Protein AF-A0AAV6RA86-F1 (afdb_monomer_lite)

Structure (mmCIF, N/CA/C/O backbone):
data_AF-A0AAV6RA86-F1
#
_entry.id   AF-A0AAV6RA86-F1
#
loop_
_atom_site.group_PDB
_atom_site.id
_atom_site.type_symbol
_atom_site.label_atom_id
_atom_site.label_alt_id
_atom_site.label_comp_id
_atom_site.label_asym_id
_atom_site.label_entity_id
_atom_site.label_seq_id
_atom_site.pdbx_PDB_ins_code
_atom_site.Cartn_x
_atom_site.Cartn_y
_atom_site.Cartn_z
_atom_site.occupancy
_atom_site.B_iso_or_equiv
_atom_site.auth_seq_id
_atom_site.auth_comp_id
_atom_site.auth_asym_id
_atom_site.auth_atom_id
_atom_site.pdbx_PDB_model_num
ATOM 1 N N . MET A 1 1 ? -14.742 21.301 41.721 1.00 44.59 1 MET A N 1
ATOM 2 C CA . MET A 1 1 ? -15.493 22.339 40.976 1.00 44.59 1 MET A CA 1
ATOM 3 C C . MET A 1 1 ? -14.476 23.033 40.079 1.00 44.59 1 MET A C 1
ATOM 5 O O . MET A 1 1 ? -13.484 23.477 40.624 1.00 44.59 1 MET A O 1
ATOM 9 N N . ALA A 1 2 ? -14.534 23.089 38.755 1.00 41.31 2 ALA A N 1
ATOM 10 C CA . ALA A 1 2 ? -15.535 22.739 37.761 1.00 41.31 2 ALA A CA 1
ATOM 11 C C . ALA A 1 2 ? -14.796 22.338 36.464 1.00 41.31 2 ALA A C 1
ATOM 13 O O . ALA A 1 2 ? -13.700 22.827 36.205 1.00 41.31 2 ALA A O 1
ATOM 14 N N . ASN A 1 3 ? -15.406 21.464 35.664 1.00 43.41 3 ASN A N 1
ATOM 15 C CA . ASN A 1 3 ? -15.108 21.331 34.235 1.00 43.41 3 ASN A CA 1
ATOM 16 C C . ASN A 1 3 ? -15.961 22.386 33.487 1.00 43.41 3 ASN A C 1
ATOM 18 O O . ASN A 1 3 ? -16.996 22.784 34.037 1.00 43.41 3 ASN A O 1
ATOM 22 N N . PRO A 1 4 ? -15.606 22.827 32.262 1.00 61.69 4 PRO A N 1
ATOM 23 C CA . PRO A 1 4 ? -16.167 22.097 31.126 1.00 61.69 4 PRO A CA 1
ATOM 24 C C . PRO A 1 4 ? -15.340 22.054 29.822 1.00 61.69 4 PRO A C 1
ATOM 26 O O . PRO A 1 4 ? -14.539 22.917 29.475 1.00 61.69 4 PRO A O 1
ATOM 29 N N . THR A 1 5 ? -15.702 21.015 29.079 1.00 50.91 5 THR A N 1
ATOM 30 C CA . THR A 1 5 ? -15.523 20.628 27.678 1.00 50.91 5 THR A CA 1
ATOM 31 C C . THR A 1 5 ? -15.697 21.745 26.636 1.00 50.91 5 THR A C 1
ATOM 33 O O . THR A 1 5 ? -16.601 22.575 26.749 1.00 50.91 5 THR A O 1
ATOM 36 N N . LYS A 1 6 ? -14.966 21.653 25.511 1.00 55.06 6 LYS A N 1
ATOM 37 C CA . LYS A 1 6 ? -15.446 22.178 24.221 1.00 55.06 6 LYS A CA 1
ATOM 38 C C . LYS A 1 6 ? -15.037 21.291 23.039 1.00 55.06 6 LYS A C 1
ATOM 40 O O . LYS A 1 6 ? -13.861 21.065 22.781 1.00 55.06 6 LYS A O 1
ATOM 45 N N . THR A 1 7 ? -16.062 20.828 22.333 1.00 46.53 7 THR A N 1
ATOM 46 C CA . THR A 1 7 ? -16.070 19.989 21.128 1.00 46.53 7 THR A CA 1
ATOM 47 C C . THR A 1 7 ? -16.359 20.864 19.897 1.00 46.53 7 THR A C 1
ATOM 49 O O . THR A 1 7 ? -17.221 21.737 19.981 1.00 46.53 7 THR A O 1
ATOM 52 N N . GLN A 1 8 ? -15.730 20.606 18.743 1.00 46.03 8 GLN A N 1
ATOM 53 C CA . GLN A 1 8 ? -16.221 20.985 17.396 1.00 46.03 8 GLN A CA 1
ATOM 54 C C . GLN A 1 8 ? -15.500 20.097 16.351 1.00 46.03 8 GLN A C 1
ATOM 56 O O . GLN A 1 8 ? -14.279 20.106 16.301 1.00 46.03 8 GLN A O 1
ATOM 61 N N . LYS A 1 9 ? -16.164 19.132 15.684 1.00 43.50 9 LYS A N 1
ATOM 62 C CA . LYS A 1 9 ? -17.002 19.257 14.459 1.00 43.50 9 LYS A CA 1
ATOM 63 C C . LYS A 1 9 ? -16.159 19.853 13.313 1.00 43.50 9 LYS A C 1
ATOM 65 O O . LYS A 1 9 ? -15.819 21.021 13.376 1.00 43.50 9 LYS A O 1
ATOM 70 N N . GLY A 1 10 ? -15.709 19.140 12.282 1.00 40.25 10 GLY A N 1
ATOM 71 C CA . GLY A 1 10 ? -16.359 18.128 11.451 1.00 40.25 10 GLY A CA 1
ATOM 72 C C . GLY A 1 10 ? -16.376 18.667 10.014 1.00 40.25 10 GLY A C 1
ATOM 73 O O . GLY A 1 10 ? -17.013 19.690 9.776 1.00 40.25 10 GLY A O 1
ATOM 74 N N . LYS A 1 11 ? -15.683 18.015 9.072 1.00 45.03 11 LYS A N 1
ATOM 75 C CA . LYS A 1 11 ? -15.877 18.194 7.623 1.00 45.03 11 LYS A CA 1
ATOM 76 C C . LYS A 1 11 ? -15.653 16.853 6.923 1.00 45.03 11 LYS A C 1
ATOM 78 O O . LYS A 1 11 ? -14.526 16.393 6.799 1.00 45.03 11 LYS A O 1
ATOM 83 N N . ASN A 1 12 ? -16.767 16.246 6.524 1.00 44.66 12 ASN A N 1
ATOM 84 C CA . ASN A 1 12 ? -16.838 15.101 5.628 1.00 44.66 12 ASN A CA 1
ATOM 85 C C . ASN A 1 12 ? -16.796 15.615 4.183 1.00 44.66 12 ASN A C 1
ATOM 87 O O . ASN A 1 12 ? -17.629 16.445 3.821 1.00 44.66 12 ASN A O 1
ATOM 91 N N . GLU A 1 13 ? -15.899 15.077 3.361 1.00 51.88 13 GLU A N 1
ATOM 92 C CA . GLU A 1 13 ? -15.995 15.114 1.896 1.00 51.88 13 GLU A CA 1
ATOM 93 C C . GLU A 1 13 ? -15.905 13.675 1.357 1.00 51.88 13 GLU A C 1
ATOM 95 O O . GLU A 1 13 ? -15.077 12.900 1.842 1.00 51.88 13 GLU A O 1
ATOM 100 N N . PRO A 1 14 ? -16.754 13.275 0.390 1.00 62.03 14 PRO A N 1
ATOM 101 C CA . PRO A 1 14 ? -16.719 11.937 -0.193 1.00 62.03 14 PRO A CA 1
ATOM 102 C C . PRO A 1 14 ? -15.710 11.853 -1.357 1.00 62.03 14 PRO A C 1
ATOM 104 O O . PRO A 1 14 ? -15.665 12.766 -2.185 1.00 62.03 14 PRO A O 1
ATOM 107 N N . PRO A 1 15 ? -14.945 10.755 -1.511 1.00 53.09 15 PRO A N 1
ATOM 108 C CA . PRO A 1 15 ? -14.124 10.566 -2.699 1.00 53.09 15 PRO A CA 1
ATOM 109 C C . PRO A 1 15 ? -14.971 10.153 -3.912 1.00 53.09 15 PRO A C 1
ATOM 111 O O . PRO A 1 15 ? -15.773 9.217 -3.878 1.00 53.09 15 PRO A O 1
ATOM 114 N N . SER A 1 16 ? -14.753 10.898 -4.994 1.00 56.94 16 SER A N 1
ATOM 115 C CA . SER A 1 16 ? -15.330 10.726 -6.323 1.00 56.94 16 SER A CA 1
ATOM 116 C C . SER A 1 16 ? -14.968 9.373 -6.948 1.00 56.94 16 SER A C 1
ATOM 118 O O . SER A 1 16 ? -13.837 8.897 -6.847 1.00 56.94 16 SER A O 1
ATOM 120 N N . LYS A 1 17 ? -15.946 8.768 -7.626 1.00 58.31 17 LYS A N 1
ATOM 121 C CA . LYS A 1 17 ? -15.806 7.543 -8.420 1.00 58.31 17 LYS A CA 1
ATOM 122 C C . LYS A 1 17 ? -15.042 7.871 -9.705 1.00 58.31 17 LYS A C 1
ATOM 124 O O . LYS A 1 17 ? -15.555 8.627 -10.525 1.00 58.31 17 LYS A O 1
ATOM 129 N N . GLN A 1 18 ? -13.878 7.261 -9.926 1.00 51.25 18 GLN A N 1
ATOM 130 C CA . GLN A 1 18 ? -13.244 7.251 -11.245 1.00 51.25 18 GLN A CA 1
ATOM 131 C C . GLN A 1 18 ? -12.983 5.815 -11.700 1.00 51.25 18 GLN A C 1
ATOM 133 O O . GLN A 1 18 ? -12.494 4.967 -10.960 1.00 51.25 18 GLN A O 1
ATOM 138 N N . THR A 1 19 ? -13.433 5.564 -12.921 1.00 41.88 19 THR A N 1
ATOM 139 C CA . THR A 1 19 ? -13.670 4.282 -13.574 1.00 41.88 19 THR A CA 1
ATOM 140 C C . THR A 1 19 ? -12.400 3.675 -14.165 1.00 41.88 19 THR A C 1
ATOM 142 O O . THR A 1 19 ? -11.642 4.357 -14.853 1.00 41.88 19 THR A O 1
ATOM 145 N N . ASN A 1 20 ? -12.226 2.370 -13.948 1.00 40.88 20 ASN A N 1
ATOM 146 C CA . ASN A 1 20 ? -11.220 1.529 -14.591 1.00 40.88 20 ASN A CA 1
ATOM 147 C C . ASN A 1 20 ? -11.559 1.315 -16.071 1.00 40.88 20 ASN A C 1
ATOM 149 O O . ASN A 1 20 ? -12.618 0.773 -16.378 1.00 40.88 20 ASN A O 1
ATOM 153 N N . ASN A 1 21 ? -10.628 1.645 -16.967 1.00 46.84 21 ASN A N 1
ATOM 154 C CA . ASN A 1 21 ? -10.645 1.177 -18.351 1.00 46.84 21 ASN A CA 1
ATOM 155 C C . ASN A 1 21 ? -9.540 0.133 -18.533 1.00 46.84 21 ASN A C 1
ATOM 157 O O . ASN A 1 21 ? -8.370 0.460 -18.719 1.00 46.84 21 ASN A O 1
ATOM 161 N N . LEU A 1 22 ? -9.942 -1.136 -18.470 1.00 49.50 22 LEU A N 1
ATOM 162 C CA . LEU A 1 22 ? -9.175 -2.278 -18.955 1.00 49.50 22 LEU A CA 1
ATOM 163 C C . LEU A 1 22 ? -9.191 -2.243 -20.487 1.00 49.50 22 LEU A C 1
ATOM 165 O O . LEU A 1 22 ? -10.258 -2.340 -21.093 1.00 49.50 22 LEU A O 1
ATOM 169 N N . ARG A 1 23 ? -8.023 -2.132 -21.122 1.00 42.88 23 ARG A N 1
ATOM 170 C CA . ARG A 1 23 ? -7.872 -2.406 -22.554 1.00 42.88 23 ARG A CA 1
ATOM 171 C C . ARG A 1 23 ? -6.746 -3.409 -22.744 1.00 42.88 23 ARG A C 1
ATOM 173 O O . ARG A 1 23 ? -5.573 -3.068 -22.639 1.00 42.88 23 ARG A O 1
ATOM 180 N N . GLY A 1 24 ? -7.151 -4.656 -22.967 1.00 45.41 24 GLY A N 1
ATOM 181 C CA . GLY A 1 24 ? -6.294 -5.685 -23.532 1.00 45.41 24 GLY A CA 1
ATOM 182 C C . GLY A 1 24 ? -5.977 -5.400 -24.999 1.00 45.41 24 GLY A C 1
ATOM 183 O O . GLY A 1 24 ? -6.589 -4.520 -25.611 1.00 45.41 24 GLY A O 1
ATOM 184 N N . ASN A 1 25 ? -4.978 -6.137 -25.485 1.00 44.41 25 ASN A N 1
ATOM 185 C CA . ASN A 1 25 ? -4.689 -6.589 -26.855 1.00 44.41 25 ASN A CA 1
ATOM 186 C C . ASN A 1 25 ? -3.156 -6.668 -26.988 1.00 44.41 25 ASN A C 1
ATOM 188 O O . ASN A 1 25 ? -2.473 -5.769 -26.518 1.00 44.41 25 ASN A O 1
ATOM 192 N N . GLU A 1 26 ? -2.487 -7.628 -27.613 1.00 44.66 26 GLU A N 1
ATOM 193 C CA . GLU A 1 26 ? -2.760 -8.919 -28.254 1.00 44.66 26 GLU A CA 1
ATOM 194 C C . GLU A 1 26 ? -1.351 -9.521 -28.503 1.00 44.66 26 GLU A C 1
ATOM 196 O O . GLU A 1 26 ? -0.364 -8.788 -28.593 1.00 44.66 26 GLU A O 1
ATOM 201 N N . ALA A 1 27 ? -1.233 -10.848 -28.585 1.00 51.44 27 ALA A N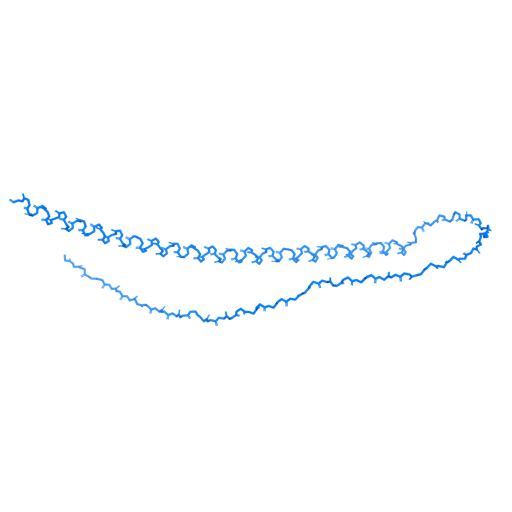 1
ATOM 202 C CA . ALA A 1 27 ? 0.027 -11.558 -28.829 1.00 51.44 27 ALA A CA 1
ATOM 203 C C . ALA A 1 27 ? 0.566 -11.366 -30.272 1.00 51.44 27 ALA A C 1
ATOM 205 O O . ALA A 1 27 ? -0.225 -11.154 -31.195 1.00 51.44 27 ALA A O 1
ATOM 206 N N . PRO A 1 28 ? 1.889 -11.495 -30.513 1.00 58.59 28 PRO A N 1
ATOM 207 C CA . PRO A 1 28 ? 2.468 -11.353 -31.848 1.00 58.59 28 PRO A CA 1
ATOM 208 C C . PRO A 1 28 ? 2.252 -12.604 -32.717 1.00 58.59 28 PRO A C 1
ATOM 210 O O . PRO A 1 28 ? 2.514 -13.734 -32.301 1.00 58.59 28 PRO A O 1
ATOM 213 N N . LYS A 1 29 ? 1.785 -12.385 -33.953 1.00 56.03 29 LYS A N 1
ATOM 214 C CA . LYS A 1 29 ? 1.607 -13.411 -34.991 1.00 56.03 29 LYS A CA 1
ATOM 215 C C . LYS A 1 29 ? 2.947 -13.811 -35.613 1.00 56.03 29 LYS A C 1
ATOM 217 O O . LYS A 1 29 ? 3.739 -12.963 -36.016 1.00 56.03 29 LYS A O 1
ATOM 222 N N . ALA A 1 30 ? 3.137 -15.122 -35.716 1.00 47.88 30 ALA A N 1
ATOM 223 C CA . ALA A 1 30 ? 4.169 -15.792 -36.492 1.00 47.88 30 ALA A CA 1
ATOM 224 C C . ALA A 1 30 ? 4.046 -15.474 -37.988 1.00 47.88 30 ALA A C 1
ATOM 226 O O . ALA A 1 30 ? 2.934 -15.449 -38.506 1.00 47.88 30 ALA A O 1
ATOM 227 N N . ASN A 1 31 ? 5.180 -15.337 -38.679 1.00 50.66 31 ASN A N 1
ATOM 228 C CA . ASN A 1 31 ? 5.247 -15.481 -40.131 1.00 50.66 31 ASN A CA 1
ATOM 229 C C . ASN A 1 31 ? 6.412 -16.403 -40.506 1.00 50.66 31 ASN A C 1
ATOM 231 O O . ASN A 1 31 ? 7.584 -16.038 -40.458 1.00 50.66 31 ASN A O 1
ATOM 235 N N . THR A 1 32 ? 6.029 -17.620 -40.877 1.00 49.81 32 THR A N 1
ATOM 236 C CA . THR A 1 32 ? 6.786 -18.581 -41.675 1.00 49.81 32 THR A CA 1
ATOM 237 C C . THR A 1 32 ? 6.830 -18.088 -43.122 1.00 49.81 32 THR A C 1
ATOM 239 O O . THR A 1 32 ? 5.782 -17.796 -43.691 1.00 49.81 32 THR A O 1
ATOM 242 N N . SER A 1 33 ? 8.012 -18.044 -43.739 1.00 56.34 33 SER A N 1
ATOM 243 C CA . SER A 1 33 ? 8.142 -17.938 -45.196 1.00 56.34 33 SER A CA 1
ATOM 244 C C . SER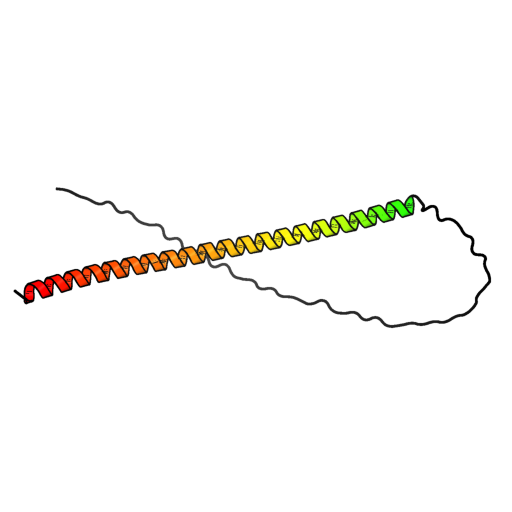 A 1 33 ? 9.115 -18.998 -45.704 1.00 56.34 33 SER A C 1
ATOM 246 O O . SER A 1 33 ? 10.239 -19.119 -45.220 1.00 56.34 33 SER A O 1
ATOM 248 N N . MET A 1 34 ? 8.601 -19.803 -46.629 1.00 47.62 34 MET A N 1
ATOM 249 C CA . MET A 1 34 ? 9.223 -20.931 -47.311 1.00 47.62 34 MET A CA 1
ATOM 250 C C . MET A 1 34 ? 9.838 -20.491 -48.647 1.00 47.62 34 MET A C 1
ATOM 252 O O . MET A 1 34 ? 9.268 -19.642 -49.322 1.00 47.62 34 MET A O 1
ATOM 256 N N . ALA A 1 35 ? 10.863 -21.250 -49.060 1.00 46.94 35 ALA A N 1
ATOM 257 C CA . ALA A 1 35 ? 11.335 -21.466 -50.436 1.00 46.94 35 ALA A CA 1
ATOM 258 C C . ALA A 1 35 ? 12.044 -20.261 -51.108 1.00 46.94 35 ALA A C 1
ATOM 260 O O . ALA A 1 35 ? 11.704 -19.116 -50.871 1.00 46.94 35 ALA A O 1
ATOM 261 N N . THR A 1 36 ? 13.080 -20.426 -51.930 1.00 50.34 36 THR A N 1
ATOM 262 C CA . THR A 1 36 ? 13.367 -21.501 -52.887 1.00 50.34 36 THR A CA 1
ATOM 263 C C . THR A 1 36 ? 14.861 -21.822 -52.987 1.00 50.34 36 THR A C 1
ATOM 265 O O . THR A 1 36 ? 15.746 -21.030 -52.679 1.00 50.34 36 THR A O 1
ATOM 268 N N . ARG A 1 37 ? 15.097 -23.058 -53.420 1.00 48.91 37 ARG A N 1
ATOM 269 C CA . ARG A 1 37 ? 16.362 -23.721 -53.704 1.00 48.91 37 ARG A CA 1
ATOM 270 C C . ARG A 1 37 ? 16.570 -23.610 -55.213 1.00 48.91 37 ARG A C 1
ATOM 272 O O . ARG A 1 37 ? 15.745 -24.152 -55.934 1.00 48.91 37 ARG A O 1
ATOM 279 N N . ASP A 1 38 ? 17.643 -22.971 -55.664 1.00 50.06 38 ASP A N 1
ATOM 280 C CA . ASP A 1 38 ? 18.116 -23.126 -57.038 1.00 50.06 38 ASP A CA 1
ATOM 281 C C . ASP A 1 38 ? 19.604 -23.445 -57.027 1.00 50.06 38 ASP A C 1
ATOM 283 O O . ASP A 1 38 ? 20.442 -22.708 -56.510 1.00 50.06 38 ASP A O 1
ATOM 287 N N . ALA A 1 39 ? 19.889 -24.629 -57.553 1.00 49.97 39 ALA A N 1
ATOM 288 C CA . ALA A 1 39 ? 21.215 -25.112 -57.832 1.00 49.97 39 ALA A CA 1
ATOM 289 C C . ALA A 1 39 ? 21.598 -24.621 -59.225 1.00 49.97 39 ALA A C 1
ATOM 291 O O . ALA A 1 39 ? 20.927 -24.961 -60.198 1.00 49.97 39 ALA A O 1
ATOM 292 N N . ASN A 1 40 ? 22.716 -23.909 -59.342 1.00 55.72 40 ASN A N 1
ATOM 293 C CA . ASN A 1 40 ? 23.509 -24.044 -60.548 1.00 55.72 40 ASN A CA 1
ATOM 294 C C . ASN A 1 40 ? 25.005 -23.967 -60.261 1.00 55.72 40 ASN A C 1
ATOM 296 O O . ASN A 1 40 ? 25.475 -23.349 -59.310 1.00 55.72 40 ASN A O 1
ATOM 300 N N . LYS A 1 41 ? 25.694 -24.741 -61.080 1.00 45.34 41 LYS A N 1
ATOM 301 C CA . LYS A 1 41 ? 27.022 -25.319 -60.962 1.00 45.34 41 LYS A CA 1
ATOM 302 C C . LYS A 1 41 ? 27.982 -24.495 -61.815 1.00 45.34 41 LYS A C 1
ATOM 304 O O . LYS A 1 41 ? 27.638 -24.242 -62.958 1.00 45.34 41 LYS A O 1
ATOM 309 N N . GLU A 1 42 ? 29.153 -24.151 -61.280 1.00 41.22 42 GLU A N 1
ATOM 310 C CA . GLU A 1 42 ? 30.467 -24.217 -61.951 1.00 41.22 42 GLU A CA 1
ATOM 311 C C . GLU A 1 42 ? 31.580 -23.703 -61.010 1.00 41.22 42 GLU A C 1
ATOM 313 O O . GLU A 1 42 ? 31.452 -22.603 -60.473 1.00 41.22 42 GLU A O 1
ATOM 318 N N . PRO A 1 43 ? 32.665 -24.472 -60.770 1.00 49.44 43 PRO A N 1
ATOM 319 C CA . PRO A 1 43 ? 33.846 -23.983 -60.075 1.00 49.44 43 PRO A CA 1
ATOM 320 C C . PRO A 1 43 ? 34.878 -23.537 -61.116 1.00 49.44 43 PRO A C 1
ATOM 322 O O . PRO A 1 43 ? 35.514 -24.366 -61.763 1.00 49.44 43 PRO A O 1
ATOM 325 N N . ALA A 1 44 ? 35.029 -22.229 -61.297 1.00 47.12 44 ALA A N 1
ATOM 326 C CA . ALA A 1 44 ? 36.184 -21.680 -61.992 1.00 47.12 44 ALA A CA 1
ATOM 327 C C . ALA A 1 44 ? 37.258 -21.364 -60.948 1.00 47.12 44 ALA A C 1
ATOM 329 O O . ALA A 1 44 ? 37.042 -20.543 -60.055 1.00 47.12 44 ALA A O 1
ATOM 330 N N . ASP A 1 45 ? 38.386 -22.065 -61.069 1.00 53.06 45 ASP A N 1
ATOM 331 C CA . ASP A 1 45 ? 39.645 -21.791 -60.388 1.00 53.06 45 ASP A CA 1
ATOM 332 C C . ASP A 1 45 ? 39.992 -20.301 -60.488 1.00 53.06 45 ASP A C 1
ATOM 334 O O . ASP A 1 45 ? 40.349 -19.783 -61.546 1.00 53.06 45 ASP A O 1
ATOM 338 N N . GLY A 1 46 ? 39.871 -19.615 -59.356 1.00 45.31 46 GLY A N 1
ATOM 339 C CA . GLY A 1 46 ? 40.362 -18.268 -59.134 1.00 45.31 46 GLY A CA 1
ATOM 340 C C . GLY A 1 46 ? 41.121 -18.272 -57.817 1.00 45.31 46 GLY A C 1
ATOM 341 O O . GLY A 1 46 ? 40.563 -18.616 -56.777 1.00 45.31 46 GLY A O 1
ATOM 342 N N . GLU A 1 47 ? 42.407 -17.954 -57.899 1.00 46.25 47 GLU A N 1
ATOM 343 C CA . GLU A 1 47 ? 43.373 -17.867 -56.806 1.00 46.25 47 GLU A CA 1
ATOM 344 C C . GLU A 1 47 ? 42.792 -17.294 -55.500 1.00 46.25 47 GLU A C 1
ATOM 346 O O . GLU A 1 47 ? 42.048 -16.306 -55.529 1.00 46.25 47 GLU A O 1
ATOM 351 N N . PRO A 1 48 ? 43.209 -17.797 -54.322 1.00 44.22 48 PRO A N 1
ATOM 352 C CA . PRO A 1 48 ? 42.995 -17.069 -53.091 1.00 44.22 48 PRO A CA 1
ATOM 353 C C . PRO A 1 48 ? 43.962 -15.885 -53.098 1.00 44.22 48 PRO A C 1
ATOM 355 O O . PRO A 1 48 ? 45.098 -15.977 -52.629 1.00 44.22 48 PRO A O 1
ATOM 358 N N . ALA A 1 49 ? 43.512 -14.747 -53.622 1.00 49.38 49 ALA A N 1
ATOM 359 C CA . ALA A 1 49 ? 44.104 -13.472 -53.272 1.00 49.38 49 ALA A CA 1
ATOM 360 C C . ALA A 1 49 ? 43.938 -13.321 -51.754 1.00 49.38 49 ALA A C 1
ATOM 362 O O . ALA A 1 49 ? 42.882 -12.923 -51.256 1.00 49.38 49 ALA A O 1
ATOM 363 N N . VAL A 1 50 ? 44.986 -13.682 -51.009 1.00 52.88 50 VAL A N 1
ATOM 364 C CA . VAL A 1 50 ? 45.171 -13.359 -49.592 1.00 52.88 50 VAL A CA 1
ATOM 365 C C . VAL A 1 50 ? 45.392 -11.848 -49.510 1.00 52.88 50 VAL A C 1
ATOM 367 O O . VAL A 1 50 ? 46.471 -11.346 -49.207 1.00 52.88 50 VAL A O 1
ATOM 370 N N . GLY A 1 51 ? 44.343 -11.097 -49.836 1.00 50.56 51 GLY A N 1
ATOM 371 C CA . GLY A 1 51 ? 44.201 -9.716 -49.444 1.00 50.56 51 GLY A CA 1
ATOM 372 C C . GLY A 1 51 ? 43.978 -9.736 -47.946 1.00 50.56 51 GLY A C 1
ATOM 373 O O . GLY A 1 51 ? 42.878 -10.031 -47.479 1.00 50.56 51 GLY A O 1
ATOM 374 N N . LYS A 1 52 ? 45.034 -9.449 -47.181 1.00 53.22 52 LYS A N 1
ATOM 375 C CA . LYS A 1 52 ? 44.879 -8.937 -45.822 1.00 53.22 52 LYS A CA 1
ATOM 376 C C . LYS A 1 52 ? 43.892 -7.772 -45.911 1.00 53.22 52 LYS A C 1
ATOM 378 O O . LYS A 1 52 ? 44.251 -6.691 -46.367 1.00 53.22 52 LYS A O 1
ATOM 383 N N . LYS A 1 53 ? 42.633 -8.009 -45.530 1.00 57.38 53 LYS A N 1
ATOM 384 C CA . LYS A 1 53 ? 41.697 -6.942 -45.179 1.00 57.38 53 LYS A CA 1
ATOM 385 C C . LYS A 1 53 ? 42.253 -6.312 -43.910 1.00 57.38 53 LYS A C 1
ATOM 387 O O . LYS A 1 53 ? 41.859 -6.673 -42.804 1.00 57.38 53 LYS A O 1
ATOM 392 N N . ASP A 1 54 ? 43.208 -5.406 -44.074 1.00 62.00 54 ASP A N 1
ATOM 393 C CA . ASP A 1 54 ? 43.434 -4.372 -43.081 1.00 62.00 54 ASP A CA 1
ATOM 394 C C . ASP A 1 54 ? 42.110 -3.614 -43.013 1.00 62.00 54 ASP A C 1
ATOM 396 O O . ASP A 1 54 ? 41.759 -2.886 -43.941 1.00 62.00 54 ASP A O 1
ATOM 400 N N . GLY A 1 55 ? 41.309 -3.936 -41.988 1.00 62.31 55 GLY A N 1
ATOM 401 C CA . GLY A 1 55 ? 39.942 -3.449 -41.840 1.00 62.31 55 GLY A CA 1
ATOM 402 C C . GLY A 1 55 ? 39.898 -1.957 -42.120 1.00 62.31 55 GLY A C 1
ATOM 403 O O . GLY A 1 55 ? 40.605 -1.179 -41.463 1.00 62.31 55 GLY A O 1
ATOM 404 N N . SER A 1 56 ? 39.113 -1.589 -43.132 1.00 77.38 56 SER A N 1
ATOM 405 C CA . SER A 1 56 ? 38.988 -0.205 -43.557 1.00 77.38 56 SER A CA 1
ATOM 406 C C . SER A 1 56 ? 38.490 0.617 -42.372 1.00 77.38 56 SER A C 1
ATOM 408 O O . SER A 1 56 ? 37.751 0.124 -41.518 1.00 77.38 56 SER A O 1
ATOM 410 N N . VAL A 1 57 ? 38.880 1.889 -42.302 1.00 79.38 57 VAL A N 1
ATOM 411 C CA . VAL A 1 57 ? 38.367 2.814 -41.279 1.00 79.38 57 VAL A CA 1
ATOM 412 C C . VAL A 1 57 ? 36.828 2.812 -41.264 1.00 79.38 57 VAL A C 1
ATOM 414 O O . VAL A 1 57 ? 36.247 2.921 -40.189 1.00 79.38 57 VAL A O 1
ATOM 417 N N . GLY A 1 58 ? 36.183 2.589 -42.418 1.00 86.25 58 GLY A N 1
ATOM 418 C CA . GLY A 1 58 ? 34.729 2.418 -42.529 1.00 86.25 58 GLY A CA 1
ATOM 419 C C . GLY A 1 58 ? 34.178 1.251 -41.700 1.00 86.25 58 GLY A C 1
ATOM 420 O O . GLY A 1 58 ? 33.291 1.466 -40.883 1.00 86.25 58 GLY A O 1
ATOM 421 N N . ASP A 1 59 ? 34.777 0.059 -41.801 1.00 88.94 59 ASP A N 1
ATOM 422 C CA . ASP A 1 59 ? 34.322 -1.138 -41.070 1.00 88.94 59 ASP A CA 1
ATOM 423 C C . ASP A 1 59 ? 34.379 -0.929 -39.543 1.00 88.94 59 ASP A C 1
ATOM 425 O O . ASP A 1 59 ? 33.514 -1.387 -38.794 1.00 88.94 59 ASP A O 1
ATOM 429 N N . LYS A 1 60 ? 35.399 -0.199 -39.068 1.00 90.06 60 LYS A N 1
ATOM 430 C CA . LYS A 1 60 ? 35.554 0.143 -37.645 1.00 90.06 60 LYS A CA 1
ATOM 431 C C . LYS A 1 60 ? 34.507 1.158 -37.184 1.00 90.06 60 LYS A C 1
ATOM 433 O O . LYS A 1 60 ? 34.017 1.052 -36.062 1.00 90.06 60 LYS A O 1
ATOM 438 N N . VAL A 1 61 ? 34.170 2.137 -38.025 1.00 93.56 61 VAL A N 1
ATOM 439 C CA . VAL A 1 61 ? 33.119 3.124 -37.730 1.00 93.56 61 VAL A C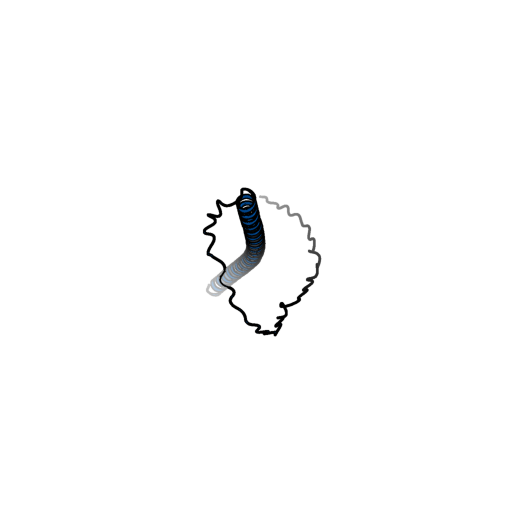A 1
ATOM 440 C C . VAL A 1 61 ? 31.755 2.441 -37.649 1.00 93.56 61 VAL A C 1
ATOM 442 O O . VAL A 1 61 ? 31.029 2.671 -36.683 1.00 93.56 61 VAL A O 1
ATOM 445 N N . ASP A 1 62 ? 31.442 1.545 -38.584 1.00 94.25 62 ASP A N 1
ATOM 446 C CA . ASP A 1 62 ? 30.182 0.793 -38.581 1.00 94.25 62 ASP A CA 1
ATOM 447 C C . ASP A 1 62 ? 30.059 -0.108 -37.345 1.00 94.25 62 ASP A C 1
ATOM 449 O O . ASP A 1 62 ? 29.002 -0.162 -36.711 1.00 94.25 62 ASP A O 1
ATOM 453 N N . GLN A 1 63 ? 31.158 -0.747 -36.930 1.00 95.25 63 GLN A N 1
ATOM 454 C CA . GLN A 1 63 ? 31.200 -1.519 -35.688 1.00 95.25 63 GLN A CA 1
ATOM 455 C C . GLN A 1 63 ? 30.921 -0.646 -34.455 1.00 95.25 63 GLN A C 1
ATOM 457 O O . GLN A 1 63 ? 30.131 -1.034 -33.592 1.00 95.25 63 GLN A O 1
ATOM 462 N N . VAL A 1 64 ? 31.531 0.540 -34.364 1.00 95.50 64 VAL A N 1
ATOM 463 C CA . VAL A 1 64 ? 31.295 1.476 -33.251 1.00 95.50 64 VAL A CA 1
ATOM 464 C C . VAL A 1 64 ? 29.848 1.970 -33.243 1.00 95.50 64 VAL A C 1
ATOM 466 O O . VAL A 1 64 ? 29.235 2.030 -32.177 1.00 95.50 64 VAL A O 1
ATOM 469 N N . LEU A 1 65 ? 29.276 2.284 -34.408 1.00 96.56 65 LEU A N 1
ATOM 470 C CA . LEU A 1 65 ? 27.874 2.690 -34.524 1.00 96.56 65 LEU A CA 1
ATOM 471 C C . LEU A 1 65 ? 26.923 1.573 -34.083 1.00 96.56 65 LEU A C 1
ATOM 473 O O . LEU A 1 65 ? 25.972 1.841 -33.346 1.00 96.56 65 LEU A O 1
ATOM 477 N N . ALA A 1 66 ? 27.204 0.325 -34.463 1.00 96.31 66 ALA A N 1
ATOM 478 C CA . ALA A 1 66 ? 26.430 -0.832 -34.025 1.00 96.31 66 ALA A CA 1
ATOM 479 C C . ALA A 1 66 ? 26.510 -1.030 -32.501 1.00 96.31 66 ALA A C 1
ATOM 481 O O . ALA A 1 66 ? 25.484 -1.224 -31.847 1.00 96.31 66 ALA A O 1
ATOM 482 N N . MET A 1 67 ? 27.706 -0.911 -31.914 1.00 97.00 67 MET A N 1
ATOM 483 C CA . MET A 1 67 ? 27.886 -0.982 -30.460 1.00 97.00 67 MET A CA 1
ATOM 484 C C . MET A 1 67 ? 27.143 0.144 -29.736 1.00 97.00 67 MET A C 1
ATOM 486 O O . MET A 1 67 ? 26.476 -0.105 -28.734 1.00 97.00 67 MET A O 1
ATOM 490 N N . LEU A 1 68 ? 27.210 1.373 -30.252 1.00 97.50 68 LEU A N 1
ATOM 491 C CA . LEU A 1 68 ? 26.497 2.512 -29.678 1.00 97.50 68 LEU A CA 1
ATOM 492 C C . LEU A 1 68 ? 24.976 2.325 -29.755 1.00 97.50 68 LEU A C 1
ATOM 494 O O . LEU A 1 68 ? 24.273 2.656 -28.798 1.00 97.50 68 LEU A O 1
ATOM 498 N N . GLY A 1 69 ? 24.477 1.764 -30.861 1.00 98.06 69 GLY A N 1
ATOM 499 C CA . GLY A 1 69 ? 23.079 1.361 -31.009 1.00 98.06 69 GLY A CA 1
ATOM 500 C C . GLY A 1 69 ? 22.663 0.353 -29.938 1.00 98.06 69 GLY A C 1
ATOM 501 O O . GLY A 1 69 ? 21.709 0.600 -29.205 1.00 98.06 69 GLY A O 1
ATOM 502 N N . SER A 1 70 ? 23.448 -0.714 -29.760 1.00 98.12 70 SER A N 1
ATOM 503 C CA . SER A 1 70 ? 23.198 -1.730 -28.730 1.00 98.12 70 SER A CA 1
ATOM 504 C C . SER A 1 70 ? 23.174 -1.140 -27.316 1.00 98.12 70 SER A C 1
ATOM 506 O O . SER A 1 70 ? 22.267 -1.435 -26.541 1.00 98.12 70 SER A O 1
ATOM 508 N N . VAL A 1 71 ? 24.138 -0.278 -26.975 1.00 98.19 71 VAL A N 1
ATOM 509 C CA . VAL A 1 71 ? 24.195 0.374 -25.655 1.00 98.19 71 VAL A CA 1
ATOM 510 C C . VAL A 1 71 ? 22.985 1.285 -25.441 1.00 98.19 71 VAL A C 1
ATOM 512 O O . VAL A 1 71 ? 22.407 1.308 -24.355 1.00 98.19 71 VAL A O 1
ATOM 515 N N . LYS A 1 72 ? 22.563 2.027 -26.470 1.00 98.38 72 LYS A N 1
ATOM 516 C CA . LYS A 1 72 ? 21.369 2.878 -26.405 1.00 98.38 72 LYS A CA 1
ATOM 517 C C . LYS A 1 72 ? 20.108 2.054 -26.126 1.00 98.38 72 LYS A C 1
ATOM 519 O O . LYS A 1 72 ? 19.297 2.463 -25.291 1.00 98.38 72 LYS A O 1
ATOM 524 N N . ASP A 1 73 ? 19.956 0.915 -26.791 1.00 98.25 73 ASP A N 1
ATOM 525 C CA . ASP A 1 73 ? 18.799 0.034 -26.618 1.00 98.25 73 ASP A CA 1
ATOM 526 C C . ASP A 1 73 ? 18.794 -0.628 -25.234 1.00 98.25 73 ASP A C 1
ATOM 528 O O . ASP A 1 73 ? 17.747 -0.719 -24.580 1.00 98.25 73 ASP A O 1
ATOM 532 N N . GLU A 1 74 ? 19.967 -1.007 -24.727 1.00 98.50 74 GLU A N 1
ATOM 533 C CA . GLU A 1 74 ? 20.118 -1.533 -23.371 1.00 98.50 74 GLU A CA 1
ATOM 534 C C . GLU A 1 74 ? 19.770 -0.472 -22.317 1.00 98.50 74 GLU A C 1
ATOM 536 O O . GLU A 1 74 ? 19.006 -0.745 -21.389 1.00 98.50 74 GLU A O 1
ATOM 541 N N . ILE A 1 75 ? 20.221 0.775 -22.497 1.00 98.44 75 ILE A N 1
ATOM 542 C CA . ILE A 1 75 ? 19.841 1.902 -21.630 1.00 98.44 75 ILE A CA 1
ATOM 543 C C . ILE A 1 75 ? 18.326 2.134 -21.657 1.00 98.44 75 ILE A C 1
ATOM 545 O O . ILE A 1 75 ? 17.716 2.333 -20.603 1.00 98.44 75 ILE A O 1
ATOM 549 N N . ALA A 1 76 ? 17.698 2.097 -22.834 1.00 98.38 76 ALA A N 1
ATOM 550 C CA . ALA A 1 76 ? 16.250 2.260 -22.960 1.00 98.38 76 ALA A CA 1
ATOM 551 C C . ALA A 1 76 ? 15.481 1.127 -22.255 1.00 98.38 76 ALA A C 1
ATOM 553 O O . ALA A 1 76 ? 14.489 1.379 -21.559 1.00 98.38 76 ALA A O 1
ATOM 554 N N . THR A 1 77 ? 15.978 -0.104 -22.378 1.00 98.50 77 THR A N 1
ATOM 555 C CA . THR A 1 77 ? 15.423 -1.288 -21.712 1.00 98.50 77 THR A CA 1
ATOM 556 C C . 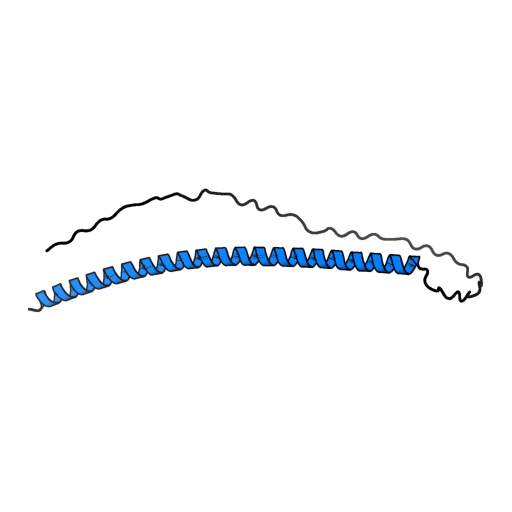THR A 1 77 ? 15.555 -1.175 -20.197 1.00 98.50 77 THR A C 1
ATOM 558 O O . THR A 1 77 ? 14.562 -1.325 -19.480 1.00 98.50 77 THR A O 1
ATOM 561 N N . MET A 1 78 ? 16.744 -0.826 -19.695 1.00 98.56 78 MET A N 1
ATOM 562 C CA . MET A 1 78 ? 16.979 -0.600 -18.268 1.00 98.56 78 MET A CA 1
ATOM 563 C C . MET A 1 78 ? 16.071 0.498 -17.724 1.00 98.56 78 MET A C 1
ATOM 565 O O . MET A 1 78 ? 15.421 0.301 -16.699 1.00 98.56 78 MET A O 1
ATOM 569 N N . LYS A 1 79 ? 15.975 1.635 -18.423 1.00 98.50 79 LYS A N 1
ATOM 570 C CA . LYS A 1 79 ? 15.109 2.752 -18.031 1.00 98.50 79 LYS A CA 1
ATOM 571 C C . LYS A 1 79 ? 13.659 2.300 -17.886 1.00 98.50 79 LYS A C 1
ATOM 573 O O . LYS A 1 79 ? 13.049 2.556 -16.853 1.00 98.50 79 LYS A O 1
ATOM 578 N N . THR A 1 80 ? 13.137 1.598 -18.887 1.00 98.50 80 THR A N 1
ATOM 579 C CA . THR A 1 80 ? 11.765 1.073 -18.859 1.00 98.50 80 THR A CA 1
ATOM 580 C C . THR A 1 80 ? 11.578 0.105 -17.691 1.00 98.50 80 THR A C 1
ATOM 582 O O . THR A 1 80 ? 10.632 0.251 -16.920 1.00 98.50 80 THR A O 1
ATOM 585 N N . GLY A 1 81 ? 12.524 -0.818 -17.487 1.00 98.50 81 GLY A N 1
ATOM 586 C CA . GLY A 1 81 ? 12.496 -1.758 -16.367 1.00 98.50 81 GLY A CA 1
ATOM 587 C C . GLY A 1 81 ? 12.519 -1.073 -14.996 1.00 98.50 81 GLY A C 1
ATOM 588 O O . GLY A 1 81 ? 11.800 -1.496 -14.090 1.00 98.50 81 GLY A O 1
ATOM 589 N N . PHE A 1 82 ? 13.298 -0.001 -14.832 1.00 98.62 82 PHE A N 1
ATOM 590 C CA . PHE A 1 82 ? 13.305 0.795 -13.603 1.00 98.62 82 PHE A CA 1
ATOM 591 C C . PHE A 1 82 ? 11.981 1.524 -13.386 1.00 98.62 82 PHE A C 1
ATOM 593 O O . PHE A 1 82 ? 11.443 1.458 -12.282 1.00 98.62 82 PHE A O 1
ATOM 600 N N . THR A 1 83 ? 11.432 2.166 -14.419 1.00 98.69 83 THR A N 1
ATOM 601 C CA . THR A 1 83 ? 10.132 2.845 -14.329 1.00 98.69 83 THR A CA 1
ATOM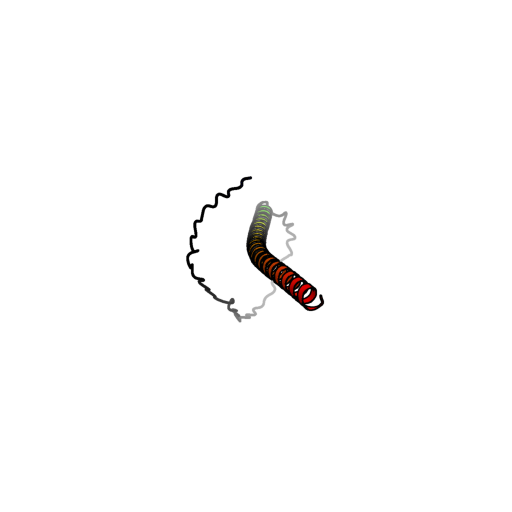 602 C C . THR A 1 83 ? 9.033 1.871 -13.914 1.00 98.69 83 THR A C 1
ATOM 604 O O . THR A 1 83 ? 8.358 2.118 -12.920 1.00 98.69 83 THR A O 1
ATOM 607 N N . THR A 1 84 ? 8.931 0.708 -14.563 1.00 98.69 84 THR A N 1
ATOM 608 C CA . THR A 1 84 ? 7.937 -0.312 -14.195 1.00 98.69 84 THR A CA 1
ATOM 609 C C . THR A 1 84 ? 8.103 -0.794 -12.753 1.00 98.69 84 THR A C 1
ATOM 611 O O . THR A 1 84 ? 7.118 -0.958 -12.034 1.00 98.69 84 THR A O 1
ATOM 614 N N . LYS A 1 85 ? 9.341 -1.007 -12.288 1.00 98.75 85 LYS A N 1
ATOM 615 C CA . LYS A 1 85 ? 9.588 -1.398 -10.890 1.00 98.75 85 LYS A CA 1
ATOM 616 C C . LYS A 1 85 ? 9.155 -0.308 -9.907 1.00 98.75 85 LYS A C 1
ATOM 618 O O . LYS A 1 85 ? 8.558 -0.636 -8.885 1.00 98.75 85 LYS A O 1
ATOM 623 N N . LEU A 1 86 ? 9.428 0.962 -10.208 1.00 98.69 86 LEU A N 1
ATOM 624 C CA . LEU A 1 86 ? 9.008 2.091 -9.372 1.00 98.69 86 LEU A CA 1
ATOM 625 C C . LEU A 1 86 ? 7.484 2.243 -9.326 1.00 98.69 86 LEU A C 1
ATOM 627 O O . LEU A 1 86 ? 6.932 2.479 -8.249 1.00 98.69 86 LEU A O 1
ATOM 631 N N . ASP A 1 87 ? 6.804 2.050 -10.454 1.00 98.62 87 ASP A N 1
ATOM 632 C CA . ASP A 1 87 ? 5.341 2.065 -10.510 1.00 98.62 87 ASP A CA 1
ATOM 633 C C . ASP A 1 87 ? 4.753 0.949 -9.638 1.00 98.62 87 ASP A C 1
ATOM 635 O O . ASP A 1 87 ? 3.881 1.205 -8.803 1.00 98.62 87 ASP A O 1
ATOM 639 N N . ASN A 1 88 ? 5.297 -0.268 -9.739 1.00 98.69 88 ASN A N 1
ATOM 640 C CA . ASN A 1 88 ? 4.871 -1.399 -8.912 1.00 98.69 88 ASN A CA 1
ATOM 641 C C . ASN A 1 88 ? 5.096 -1.143 -7.414 1.00 98.69 88 ASN A C 1
ATOM 643 O O . ASN A 1 88 ? 4.214 -1.421 -6.603 1.00 98.69 88 ASN A O 1
ATOM 647 N N . ILE A 1 89 ? 6.246 -0.573 -7.037 1.00 98.81 89 ILE A N 1
ATOM 648 C CA . ILE A 1 89 ? 6.534 -0.195 -5.643 1.00 98.81 89 ILE A CA 1
ATOM 649 C C . ILE A 1 89 ? 5.538 0.865 -5.158 1.00 98.81 89 ILE A C 1
ATOM 651 O O . ILE A 1 89 ? 5.034 0.777 -4.041 1.00 98.81 89 ILE A O 1
ATOM 655 N N . THR A 1 90 ? 5.212 1.845 -5.999 1.00 98.75 90 THR A N 1
ATOM 656 C CA . THR A 1 90 ? 4.262 2.914 -5.662 1.00 98.75 90 THR A CA 1
ATOM 657 C C . THR A 1 90 ? 2.859 2.362 -5.423 1.00 98.75 90 THR A C 1
ATOM 659 O O . THR A 1 90 ? 2.177 2.794 -4.491 1.00 98.75 90 THR A O 1
ATOM 662 N N . VAL A 1 91 ? 2.432 1.389 -6.232 1.00 98.69 91 VAL A N 1
ATOM 663 C CA . VAL A 1 91 ? 1.170 0.668 -6.024 1.00 98.69 91 VAL A CA 1
ATOM 664 C C . VAL A 1 91 ? 1.211 -0.102 -4.704 1.00 98.69 91 VAL A C 1
ATOM 666 O O . VAL A 1 91 ? 0.344 0.121 -3.863 1.00 98.69 91 VAL A O 1
ATOM 669 N N . ALA A 1 92 ? 2.257 -0.897 -4.462 1.00 98.81 92 ALA A N 1
ATOM 670 C CA . ALA A 1 92 ? 2.386 -1.673 -3.228 1.00 98.81 92 ALA A CA 1
ATOM 671 C C . ALA A 1 92 ? 2.366 -0.790 -1.964 1.00 98.81 92 ALA A C 1
ATOM 673 O O . ALA A 1 92 ? 1.707 -1.123 -0.981 1.00 98.81 92 ALA A O 1
ATOM 674 N N . ILE A 1 93 ? 3.028 0.373 -1.989 1.00 98.75 93 ILE A N 1
ATOM 675 C CA . ILE A 1 93 ? 2.999 1.341 -0.878 1.00 98.75 93 ILE A CA 1
ATOM 676 C C . ILE A 1 93 ? 1.581 1.876 -0.644 1.00 98.75 93 ILE A C 1
ATOM 678 O O . ILE A 1 93 ? 1.161 2.048 0.503 1.00 98.75 93 ILE A O 1
ATOM 682 N N . ARG A 1 94 ? 0.836 2.162 -1.718 1.00 98.75 94 ARG A N 1
ATOM 683 C CA . ARG A 1 94 ? -0.549 2.639 -1.617 1.00 98.75 94 ARG A CA 1
ATOM 684 C C . ARG A 1 94 ? -1.447 1.583 -0.977 1.00 98.75 94 ARG A C 1
ATOM 686 O O . ARG A 1 94 ? -2.246 1.933 -0.108 1.00 98.75 94 ARG A O 1
ATOM 693 N N . ASP A 1 95 ? -1.285 0.329 -1.377 1.00 98.75 95 ASP A N 1
ATOM 694 C CA . ASP A 1 95 ? -2.074 -0.788 -0.861 1.00 98.75 95 ASP A CA 1
ATOM 695 C C . ASP A 1 95 ? -1.765 -1.038 0.619 1.00 98.75 95 ASP A C 1
ATOM 697 O O . ASP A 1 95 ? -2.683 -1.042 1.438 1.00 98.75 95 ASP A O 1
ATOM 701 N N . LEU A 1 96 ? -0.483 -1.075 1.000 1.00 98.88 96 LEU A N 1
ATOM 702 C CA . LEU A 1 96 ? -0.071 -1.186 2.406 1.00 98.88 96 LEU A CA 1
ATOM 703 C C . LEU A 1 96 ? -0.627 -0.051 3.271 1.00 98.88 96 LEU A C 1
ATOM 705 O O . LEU A 1 96 ? -1.071 -0.276 4.396 1.00 98.88 96 LEU A O 1
ATOM 709 N N . LYS A 1 97 ? -0.639 1.184 2.756 1.00 98.81 97 LYS A N 1
ATOM 710 C CA . LYS A 1 97 ? -1.215 2.324 3.479 1.00 98.81 97 LYS A CA 1
ATOM 711 C C . LYS A 1 97 ? -2.714 2.140 3.719 1.00 98.81 97 LYS A C 1
ATOM 713 O O . LYS A 1 97 ? -3.201 2.508 4.788 1.00 98.81 97 LYS A O 1
ATOM 718 N N . LYS A 1 98 ? -3.435 1.592 2.739 1.00 98.69 98 LYS A N 1
ATOM 719 C CA . LYS A 1 98 ? -4.861 1.287 2.871 1.00 98.69 98 LYS A CA 1
ATOM 720 C C . LYS A 1 98 ? -5.087 0.184 3.904 1.00 98.69 98 LYS A C 1
ATOM 722 O O . LYS A 1 98 ? -5.847 0.396 4.841 1.00 98.69 98 LYS A O 1
ATOM 727 N N . GLU A 1 99 ? -4.377 -0.934 3.783 1.00 98.81 99 GLU A N 1
ATOM 728 C CA . GLU A 1 99 ? -4.478 -2.060 4.720 1.00 98.81 99 GLU A CA 1
ATOM 729 C C . GLU A 1 99 ? -4.160 -1.644 6.161 1.00 98.81 99 GLU A C 1
ATOM 731 O O . GLU A 1 99 ? -4.841 -2.061 7.098 1.00 98.81 99 GLU A O 1
ATOM 736 N N . MET A 1 100 ? -3.157 -0.781 6.347 1.00 98.75 100 MET A N 1
ATOM 737 C CA . MET A 1 100 ? -2.818 -0.226 7.656 1.00 98.75 100 MET A CA 1
ATOM 738 C C . MET A 1 100 ? -3.943 0.661 8.209 1.00 98.75 100 MET A C 1
ATOM 740 O O . MET A 1 100 ? -4.234 0.591 9.401 1.00 98.75 100 MET A O 1
ATOM 744 N N . GLY A 1 101 ? -4.602 1.453 7.357 1.00 98.69 101 GLY A N 1
ATOM 745 C CA . GLY A 1 101 ? -5.786 2.232 7.730 1.00 98.69 101 GLY A CA 1
ATOM 746 C C . GLY A 1 101 ? -6.950 1.345 8.178 1.00 98.69 101 GLY A C 1
ATOM 747 O O . GLY A 1 101 ? -7.475 1.536 9.275 1.00 98.69 101 GLY A O 1
ATOM 748 N N . ASP A 1 102 ? -7.279 0.324 7.384 1.00 98.75 102 ASP A N 1
ATOM 749 C CA . ASP A 1 102 ? -8.339 -0.646 7.690 1.00 98.75 102 ASP A CA 1
ATOM 750 C C . ASP A 1 102 ? -8.023 -1.434 8.978 1.00 98.75 102 ASP A C 1
ATOM 752 O O . ASP A 1 102 ? -8.905 -1.753 9.779 1.00 98.75 102 ASP A O 1
ATOM 75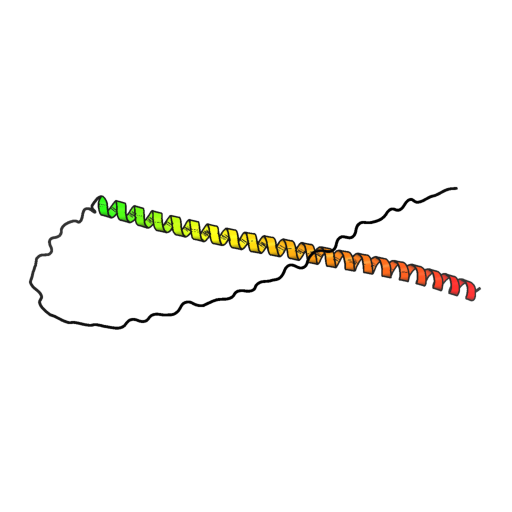6 N N . CYS A 1 103 ? -6.748 -1.763 9.206 1.00 98.81 103 CYS A N 1
ATOM 757 C CA . CYS A 1 103 ? -6.286 -2.394 10.441 1.00 98.81 103 CYS A CA 1
ATOM 758 C C . CYS A 1 103 ? -6.491 -1.476 11.650 1.00 98.81 103 CYS A C 1
ATOM 760 O O . CYS A 1 103 ? -7.065 -1.907 12.650 1.00 98.81 103 CYS A O 1
ATOM 762 N N . ASN A 1 104 ? -6.077 -0.212 11.541 1.00 98.81 104 ASN A N 1
ATOM 763 C CA . ASN A 1 104 ? -6.223 0.767 12.611 1.00 98.81 104 ASN A CA 1
ATOM 764 C C . ASN A 1 104 ? -7.697 0.982 12.981 1.00 98.81 104 ASN A C 1
ATOM 766 O O . ASN A 1 104 ? -8.033 1.010 14.160 1.00 98.81 104 ASN A O 1
ATOM 770 N N . GLU A 1 105 ? -8.589 1.055 11.989 1.00 98.81 105 GLU A N 1
ATOM 771 C CA . GLU A 1 105 ? -10.029 1.159 12.236 1.00 98.81 105 GLU A CA 1
ATOM 772 C C . GLU A 1 105 ? -10.569 -0.059 13.001 1.00 98.81 105 GLU A C 1
ATOM 774 O O . GLU A 1 105 ? -11.281 0.099 13.996 1.00 98.81 105 GLU A O 1
ATOM 779 N N . ARG A 1 106 ? -10.194 -1.280 12.594 1.00 98.75 106 ARG A N 1
ATOM 780 C CA . ARG A 1 106 ? -10.597 -2.505 13.305 1.00 98.75 106 ARG A CA 1
ATOM 781 C C . ARG A 1 106 ? -10.079 -2.543 14.741 1.00 98.75 106 ARG A C 1
ATOM 783 O O . ARG A 1 106 ? -10.808 -2.996 15.621 1.00 98.75 106 ARG A O 1
ATOM 790 N N . VAL A 1 107 ? -8.852 -2.077 14.978 1.00 98.81 107 VAL A N 1
ATOM 791 C CA . VAL A 1 107 ? -8.280 -1.977 16.329 1.00 98.81 107 VAL A CA 1
ATOM 792 C C . VAL A 1 107 ? -9.083 -0.987 17.168 1.00 98.81 107 VAL A C 1
ATOM 794 O O . VAL A 1 107 ? -9.559 -1.372 18.231 1.00 98.81 107 VAL A O 1
ATOM 797 N N . SER A 1 108 ? -9.354 0.221 16.666 1.00 98.75 108 SER A N 1
ATOM 798 C CA . SER A 1 108 ? -10.164 1.208 17.395 1.00 98.75 108 SER A CA 1
ATOM 799 C C . SER A 1 108 ? -11.582 0.707 17.702 1.00 98.75 108 SER A C 1
ATOM 801 O O . SER A 1 108 ? -12.113 0.947 18.787 1.00 98.75 108 SER A O 1
ATOM 803 N N . GLN A 1 109 ? -12.208 -0.030 16.779 1.00 98.81 109 GLN A N 1
ATOM 804 C CA . GLN A 1 109 ? -13.508 -0.663 17.028 1.00 98.81 109 GLN A CA 1
ATOM 805 C C . GLN A 1 109 ? -13.424 -1.757 18.103 1.00 98.81 109 GLN A C 1
ATOM 807 O O . GLN A 1 109 ? -14.334 -1.885 18.926 1.00 98.81 109 GLN A O 1
ATOM 812 N N . ALA A 1 110 ? -12.356 -2.559 18.102 1.00 98.75 110 ALA A N 1
ATOM 813 C CA . ALA A 1 110 ? -12.134 -3.586 19.113 1.00 98.75 110 ALA A CA 1
ATOM 814 C C . ALA A 1 110 ? -11.904 -2.969 20.499 1.00 98.75 110 ALA A C 1
ATOM 816 O O . ALA A 1 110 ? -12.540 -3.408 21.454 1.00 98.75 110 ALA A O 1
ATOM 817 N N . GLU A 1 111 ? -11.079 -1.924 20.595 1.00 98.81 111 GLU A N 1
ATOM 818 C CA . GLU A 1 111 ? -10.847 -1.164 21.829 1.00 98.81 111 GLU A CA 1
ATOM 819 C C . GLU A 1 111 ? -12.166 -0.641 22.408 1.00 98.81 111 GLU A C 1
ATOM 821 O O . GLU A 1 111 ? -12.467 -0.882 23.575 1.00 98.81 111 GLU A O 1
ATOM 826 N N . HIS A 1 112 ? -13.013 -0.026 21.577 1.00 98.69 112 HIS A N 1
ATOM 827 C CA . HIS A 1 112 ? -14.309 0.481 22.028 1.00 98.69 112 HIS A CA 1
ATOM 828 C C . HIS A 1 112 ? -15.232 -0.625 22.567 1.00 98.69 112 HIS A C 1
ATOM 830 O O . HIS A 1 112 ? -15.876 -0.456 23.603 1.00 98.69 112 HIS A O 1
ATOM 836 N N . ARG A 1 113 ? -15.285 -1.776 21.884 1.00 98.69 113 ARG A N 1
ATOM 837 C CA . ARG A 1 113 ? -16.078 -2.937 22.325 1.00 98.69 113 ARG A CA 1
ATOM 838 C C . ARG A 1 113 ? -15.563 -3.523 23.639 1.00 98.69 113 ARG A C 1
ATOM 840 O O . ARG A 1 113 ? -16.377 -3.936 24.465 1.00 98.69 113 ARG A O 1
ATOM 847 N N . ILE A 1 114 ? -14.242 -3.577 23.818 1.00 98.75 114 ILE A N 1
ATOM 848 C CA . ILE A 1 114 ? -13.612 -4.056 25.053 1.00 98.75 114 ILE A CA 1
ATOM 849 C C . ILE A 1 114 ? -13.992 -3.132 26.205 1.00 98.75 114 ILE A C 1
ATOM 851 O O . ILE A 1 114 ? -14.552 -3.625 27.177 1.00 98.75 114 ILE A O 1
ATOM 855 N N . SER A 1 115 ? -13.820 -1.814 26.058 1.00 98.69 115 SER A N 1
ATOM 856 C CA . SER A 1 115 ? -14.198 -0.858 27.106 1.00 98.69 115 SER A CA 1
ATOM 857 C C . SER A 1 115 ? -15.678 -0.957 27.486 1.00 98.69 115 SER A C 1
ATOM 859 O O . SER A 1 115 ? -16.007 -0.995 28.666 1.00 98.69 115 SER A O 1
ATOM 861 N N . GLY A 1 116 ? -16.578 -1.090 26.504 1.00 98.69 116 GLY A N 1
ATOM 862 C CA . GLY A 1 116 ? -18.002 -1.289 26.794 1.00 98.69 116 GLY A CA 1
ATOM 863 C C . GLY A 1 116 ? -18.281 -2.583 27.571 1.00 98.69 116 GLY A C 1
ATOM 864 O O . GLY A 1 116 ? -19.068 -2.589 28.512 1.00 98.69 116 GLY A O 1
ATOM 865 N N . THR A 1 117 ? -17.592 -3.673 27.223 1.00 98.81 117 THR A N 1
ATOM 866 C CA . THR A 1 117 ? -17.721 -4.952 27.940 1.00 98.81 117 THR A CA 1
ATOM 867 C C . THR A 1 117 ? -17.162 -4.855 29.363 1.00 98.81 117 THR A C 1
ATOM 869 O O . THR A 1 117 ? -17.750 -5.403 30.294 1.00 98.81 117 THR A O 1
ATOM 872 N N . GLU A 1 118 ? -16.041 -4.157 29.554 1.00 98.75 118 GLU A N 1
ATOM 873 C CA . GLU A 1 118 ? -15.446 -3.912 30.873 1.00 98.75 118 GLU A CA 1
ATOM 874 C C . GLU A 1 118 ? -16.413 -3.141 31.784 1.00 98.75 118 GLU A C 1
ATOM 876 O O . GLU A 1 118 ? -16.645 -3.559 32.923 1.00 98.75 118 GLU A O 1
ATOM 881 N N . ASP A 1 119 ? -17.051 -2.088 31.266 1.00 98.62 119 ASP A N 1
ATOM 882 C CA . ASP A 1 119 ? -18.071 -1.317 31.986 1.00 98.62 119 ASP A CA 1
ATOM 883 C C . ASP A 1 119 ? -19.283 -2.184 32.374 1.00 98.62 119 ASP A C 1
ATOM 885 O O . ASP A 1 119 ? -19.769 -2.129 33.511 1.00 98.62 119 ASP A O 1
ATOM 889 N N . GLU A 1 120 ? -19.767 -3.028 31.456 1.00 98.75 120 GLU A N 1
ATOM 890 C CA . GLU A 1 120 ? -20.872 -3.958 31.720 1.00 98.75 120 GLU A CA 1
ATOM 891 C C . GLU A 1 120 ? -20.522 -4.975 32.814 1.00 98.75 120 GLU A C 1
ATOM 893 O O . GLU A 1 120 ? -21.325 -5.206 33.727 1.00 98.75 120 GLU A O 1
ATOM 898 N N . VAL A 1 121 ? -19.318 -5.555 32.764 1.00 98.75 121 VAL A N 1
ATOM 899 C CA . VAL A 1 121 ? -18.826 -6.503 33.776 1.00 98.75 121 VAL A CA 1
ATOM 900 C C . VAL A 1 121 ? -18.733 -5.834 35.145 1.00 98.75 121 VAL A C 1
ATOM 902 O O . VAL A 1 121 ? -19.211 -6.408 36.127 1.00 98.75 121 VAL A O 1
ATOM 905 N N . LEU A 1 122 ? -18.190 -4.617 35.228 1.00 98.69 122 LEU A N 1
ATOM 906 C CA . LEU A 1 122 ? -18.134 -3.847 36.478 1.00 98.69 122 LEU A CA 1
ATOM 907 C C . LEU A 1 122 ? -19.537 -3.557 37.030 1.00 98.69 122 LEU A C 1
ATOM 909 O O . LEU A 1 122 ? -19.794 -3.704 38.234 1.00 98.69 122 LEU A O 1
ATOM 913 N N . GLY A 1 123 ? -20.475 -3.196 36.152 1.00 98.69 123 GLY A N 1
ATOM 914 C CA . GLY A 1 123 ? -21.874 -2.981 36.513 1.00 98.69 123 GLY A CA 1
ATOM 915 C C . GLY A 1 123 ? -22.542 -4.248 37.055 1.00 98.69 123 GLY A C 1
ATOM 916 O O . GLY A 1 123 ? -23.248 -4.199 38.068 1.00 98.69 123 GLY A O 1
ATOM 917 N N . LEU A 1 124 ? -22.303 -5.397 36.421 1.00 98.69 124 LEU A N 1
ATOM 918 C CA . LEU A 1 124 ? -22.803 -6.695 36.876 1.00 98.69 124 LEU A CA 1
ATOM 919 C C . LEU A 1 124 ? -22.185 -7.114 38.211 1.00 98.69 124 LEU A C 1
ATOM 921 O O . LEU A 1 124 ? -22.924 -7.507 39.114 1.00 98.69 124 LEU A O 1
ATOM 925 N N . GLN A 1 125 ? -20.868 -6.976 38.376 1.00 98.56 125 GLN A N 1
ATOM 926 C CA . GLN A 1 125 ? -20.184 -7.256 39.643 1.00 98.56 125 GLN A CA 1
ATOM 927 C C . GLN A 1 125 ? -20.766 -6.426 40.790 1.00 98.56 125 GLN A C 1
ATOM 929 O O . GLN A 1 125 ? -21.051 -6.960 41.862 1.00 98.56 125 GLN A O 1
ATOM 934 N N . THR A 1 126 ? -21.017 -5.138 40.546 1.00 98.62 126 THR A N 1
ATOM 935 C CA . THR A 1 126 ? -21.644 -4.245 41.529 1.00 98.62 126 THR A CA 1
ATOM 936 C C . THR A 1 126 ? -23.036 -4.744 41.925 1.00 98.62 126 THR A C 1
ATOM 938 O O . THR A 1 126 ? -23.340 -4.840 43.115 1.00 98.62 126 THR A O 1
ATOM 941 N N . LYS A 1 127 ? -23.876 -5.122 40.951 1.00 98.62 127 LYS A N 1
ATOM 942 C CA . LYS A 1 127 ? -25.221 -5.668 41.215 1.00 98.62 127 LYS A CA 1
ATOM 943 C C . LYS A 1 127 ? -25.168 -6.967 42.017 1.00 98.62 127 LYS A C 1
ATOM 945 O O . LYS A 1 127 ? -25.918 -7.112 42.977 1.00 98.62 127 LYS A O 1
ATOM 950 N N . VAL A 1 128 ? -24.274 -7.887 41.657 1.00 98.62 128 VAL A N 1
ATOM 951 C CA . VAL A 1 128 ? -24.079 -9.148 42.389 1.00 98.62 128 VAL A CA 1
ATOM 952 C C . VAL A 1 128 ? -23.652 -8.873 43.831 1.00 98.62 128 VAL A C 1
ATOM 954 O O . VAL A 1 128 ? -24.226 -9.453 44.747 1.00 98.62 128 VAL A O 1
ATOM 957 N N . CYS A 1 129 ? -22.719 -7.942 44.050 1.00 98.31 129 CYS A N 1
ATOM 958 C CA . CYS A 1 129 ? -22.276 -7.559 45.392 1.00 98.31 129 CYS A CA 1
ATOM 959 C C . CYS A 1 129 ? -23.420 -6.997 46.252 1.00 98.31 129 CYS A C 1
ATOM 961 O O . CYS A 1 129 ? -23.473 -7.273 47.447 1.00 98.31 129 CYS A O 1
ATOM 963 N N . ILE A 1 130 ? -24.338 -6.226 45.660 1.00 98.44 130 ILE A N 1
ATOM 964 C CA . ILE A 1 130 ? -25.521 -5.706 46.362 1.00 98.44 130 ILE A CA 1
ATOM 965 C C . ILE A 1 130 ? -26.482 -6.839 46.739 1.00 98.44 130 ILE A C 1
ATOM 967 O O . ILE A 1 130 ? -26.997 -6.838 47.847 1.00 98.44 130 ILE A O 1
ATOM 971 N N . LEU A 1 131 ? -26.710 -7.802 45.841 1.00 98.25 131 LEU A N 1
ATOM 972 C CA . LEU A 1 131 ? -27.646 -8.913 46.062 1.00 98.25 131 LEU A CA 1
ATOM 973 C C . LEU A 1 131 ? -27.129 -9.985 47.035 1.00 98.25 131 LEU A C 1
ATOM 975 O O . LEU A 1 131 ? -27.918 -10.783 47.530 1.00 98.25 131 LEU A O 1
ATOM 979 N N . GLN A 1 132 ? -25.818 -10.042 47.271 1.00 96.94 132 GLN A N 1
ATOM 980 C CA . GLN A 1 132 ? -25.184 -10.987 48.199 1.00 96.94 132 GLN A CA 1
ATOM 981 C C . GLN A 1 132 ? -25.080 -10.467 49.642 1.00 96.94 132 GLN A C 1
ATOM 983 O O . GLN A 1 132 ? -24.587 -11.194 50.504 1.00 96.94 132 GLN A O 1
ATOM 988 N N . LYS A 1 133 ? -25.488 -9.221 49.898 1.00 83.81 133 LYS A N 1
ATOM 989 C CA . LYS A 1 133 ? -25.515 -8.607 51.232 1.00 83.81 133 LYS A CA 1
ATOM 990 C C . LYS A 1 133 ? -26.900 -8.714 51.848 1.00 83.81 133 LYS A C 1
ATOM 992 O O . LYS A 1 133 ? -26.945 -8.892 53.082 1.00 83.81 133 LYS A O 1
#

Foldseek 3Di:
DDDDDDDDDDDDDDDDDDDDDDDDDDDDDDDDDDDDDDDDDDDDDDDPPPPPCPPPPVNVVVVVVVVVVVVVVVVVVVVVVVVVVVVVVVVVVVVVVVVVVVVVVVVVVVVVVVVVVVVVVVVVVVVVVVVVD

Radius of gyration: 39.41 Å; chains: 1; bounding box: 73×48×113 Å

Sequence (133 aa):
MANPTKTQKGKNEPPSKQTNNLRGNEAPKANTSMATRDANKEPADGEPAVGKKDGSVGDKVDQVLAMLGSVKDEIATMKTGFTTKLDNITVAIRDLKKEMGDCNERVSQAEHRISGTEDEVLGLQTKVCILQK

Organism: Solea senegalensis (NCBI:txid28829)

pLDDT: mean 77.56, std 23.9, range [40.25, 98.88]

Secondary structure (DSSP, 8-state):
-------------PPPP---------PPPP--------------------------HHHHHHHHHHHHHHHHHHHHHHHHHHHHHHHHHHHHHHHHHHHHHHHHHHHHHHHHHHHHHHHHHHHHHHHHHHHT-